Protein AF-A0A963WTT9-F1 (afdb_monomer_lite)

Sequence (167 aa):
MASMANFARRALSSAAGLALATGLVATAPATADEPARRQALFGDLHVHTQYSFDAYIFGIRRTPDDAYRYARGETIRHAAGYDIRLKGGPLDFYAVTDHGSYMGVLPAMDDAASPMSAIPYAKDMFSNDRNLIVKAFGRVFNSMNSSTPIPEMYNTDIMRSSWKEIG

Foldseek 3Di:
DDDDDDDDDDDDDDDPPPPPPPPPPPPDPDDPDDPVPDDDFFEEAEDEACQAPVCVLVQHHHDPVNVQCQLQFHWDADSVGDIDHDDPGHGPDYDHDGDLFLGQLLVLCPDPVHPNVVPPLSCLCPDPDPVSVVVSVVVSVVCVVVVNDDVSRRDVVSSVVNVVVRD

Radius of gyration: 32.66 Å; chains: 1; bounding box: 105×71×66 Å

Structure (mmCIF, N/CA/C/O backbone):
data_AF-A0A963WTT9-F1
#
_entry.id   AF-A0A963WTT9-F1
#
loop_
_atom_site.group_PDB
_atom_site.id
_atom_site.type_symbol
_atom_site.label_atom_i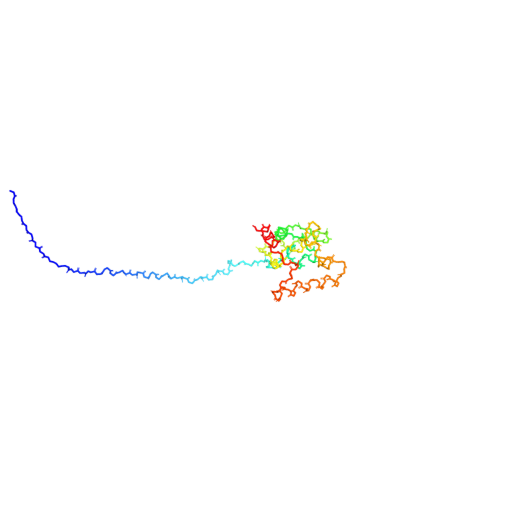d
_atom_site.label_alt_id
_atom_site.label_comp_id
_atom_site.label_asym_id
_atom_site.label_entity_id
_atom_site.label_seq_id
_atom_site.pdbx_PDB_ins_code
_atom_site.Cartn_x
_atom_site.Cartn_y
_atom_site.Cartn_z
_atom_site.occupancy
_atom_site.B_iso_or_equiv
_atom_site.auth_seq_id
_atom_site.auth_comp_id
_atom_site.auth_asym_id
_atom_site.auth_atom_id
_atom_site.pdbx_PDB_model_num
ATOM 1 N N . MET A 1 1 ? -8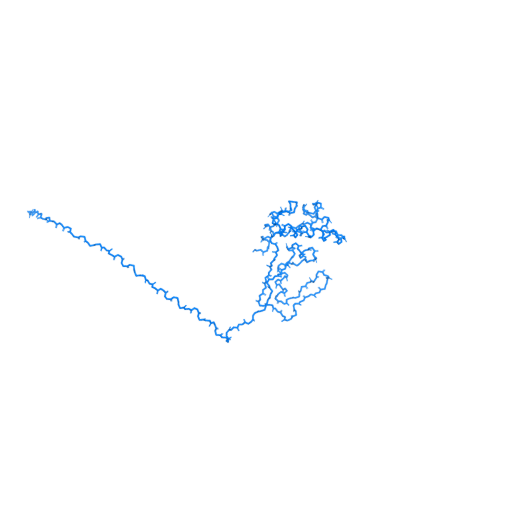5.320 43.805 -40.883 1.00 45.25 1 MET A N 1
ATOM 2 C CA . MET A 1 1 ? -84.439 43.437 -39.755 1.00 45.25 1 MET A CA 1
ATOM 3 C C . MET A 1 1 ? -83.141 44.209 -39.944 1.00 45.25 1 MET A C 1
ATOM 5 O O . MET A 1 1 ? -82.325 43.827 -40.765 1.00 45.25 1 MET A O 1
ATOM 9 N N . ALA A 1 2 ? -83.054 45.385 -39.331 1.00 33.41 2 ALA A N 1
ATOM 10 C CA . ALA A 1 2 ? -82.013 46.405 -39.511 1.00 33.41 2 ALA A CA 1
ATOM 11 C C . ALA A 1 2 ? -81.575 46.839 -38.090 1.00 33.41 2 ALA A C 1
ATOM 13 O O . ALA A 1 2 ? -82.336 46.604 -37.159 1.00 33.41 2 ALA A O 1
ATOM 14 N N . SER A 1 3 ? -80.441 47.459 -37.777 1.00 36.28 3 SER A N 1
ATOM 15 C CA . SER A 1 3 ? -79.455 48.207 -38.546 1.00 36.28 3 SER A CA 1
ATOM 16 C C . SER A 1 3 ? -78.276 48.531 -37.601 1.00 36.28 3 SER A C 1
ATOM 18 O O . SER A 1 3 ? -78.509 48.797 -36.430 1.00 36.28 3 SER A O 1
ATOM 20 N N . MET A 1 4 ? -77.056 48.542 -38.141 1.00 37.53 4 MET A N 1
ATOM 21 C CA . MET A 1 4 ? -75.992 49.558 -37.987 1.00 37.53 4 MET A CA 1
ATOM 22 C C . MET A 1 4 ? -75.464 50.083 -36.620 1.00 37.53 4 MET A C 1
ATOM 24 O O . MET A 1 4 ? -76.175 50.678 -35.823 1.00 37.53 4 MET A O 1
ATOM 28 N N . ALA A 1 5 ? -74.117 50.081 -36.576 1.00 42.50 5 ALA A N 1
ATOM 29 C CA . ALA A 1 5 ? -73.187 51.198 -36.293 1.00 42.50 5 ALA A CA 1
ATOM 30 C C . ALA A 1 5 ? -72.669 51.510 -34.865 1.00 42.50 5 ALA A C 1
ATOM 32 O O . ALA A 1 5 ? -73.380 52.010 -34.007 1.00 42.50 5 ALA A O 1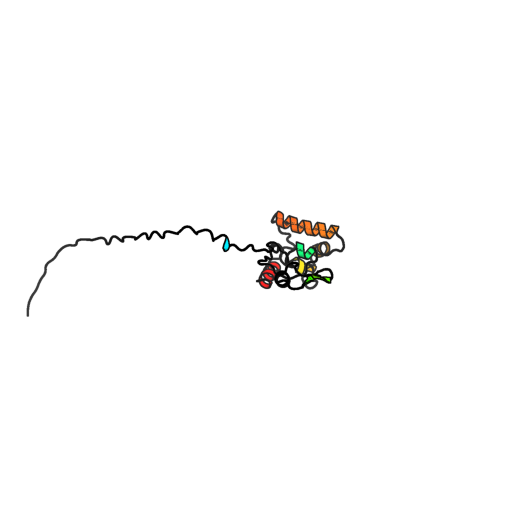
ATOM 33 N N . ASN A 1 6 ? -71.335 51.348 -34.755 1.00 40.41 6 ASN A N 1
ATOM 34 C CA . ASN A 1 6 ? -70.288 52.229 -34.195 1.00 40.41 6 ASN A CA 1
ATOM 35 C C . ASN A 1 6 ? -70.470 52.904 -32.823 1.00 40.41 6 ASN A C 1
ATOM 37 O O . ASN A 1 6 ? -71.342 53.743 -32.664 1.00 40.41 6 ASN A O 1
ATOM 41 N N . PHE A 1 7 ? -69.448 52.788 -31.959 1.00 39.56 7 PHE A N 1
ATOM 42 C CA . PHE A 1 7 ? -68.576 53.935 -31.642 1.00 39.56 7 PHE A CA 1
ATOM 43 C C . PHE A 1 7 ? -67.259 53.523 -30.963 1.00 39.56 7 PHE A C 1
ATOM 45 O O . PHE A 1 7 ? -67.139 52.485 -30.322 1.00 39.56 7 PHE A O 1
ATOM 52 N N . ALA A 1 8 ? -66.255 54.370 -31.166 1.00 40.16 8 ALA A N 1
ATOM 53 C CA . ALA A 1 8 ? -64.849 54.194 -30.843 1.00 40.16 8 ALA A CA 1
ATOM 54 C C . ALA A 1 8 ? -64.450 54.718 -29.446 1.00 40.16 8 ALA A C 1
ATOM 56 O O . ALA A 1 8 ? -65.058 55.667 -28.965 1.00 40.16 8 ALA A O 1
ATOM 57 N N . ARG A 1 9 ? -63.315 54.217 -28.922 1.00 43.38 9 ARG A N 1
ATOM 58 C CA . ARG A 1 9 ? -62.117 54.963 -28.441 1.00 43.38 9 ARG A CA 1
ATOM 59 C C . ARG A 1 9 ? -61.509 54.465 -27.116 1.00 43.38 9 ARG A C 1
ATOM 61 O O . ARG A 1 9 ? -62.135 54.495 -26.071 1.00 43.38 9 ARG A O 1
ATOM 68 N N . ARG A 1 10 ? -60.189 54.255 -27.232 1.00 45.47 10 ARG A N 1
ATOM 69 C CA . ARG A 1 10 ? -59.085 54.609 -26.315 1.00 45.47 10 ARG A CA 1
ATOM 70 C C . ARG A 1 10 ? -58.873 53.803 -25.022 1.00 45.47 10 ARG A C 1
ATOM 72 O O . ARG A 1 10 ? -59.502 54.022 -24.001 1.00 45.47 10 ARG A O 1
ATOM 79 N N . ALA A 1 11 ? -57.835 52.973 -25.135 1.00 48.22 11 ALA A N 1
ATOM 80 C CA . ALA A 1 11 ? -56.770 52.642 -24.189 1.00 48.22 11 ALA A CA 1
ATOM 81 C C . ALA A 1 11 ? -56.733 53.378 -22.840 1.00 48.22 11 ALA A C 1
ATOM 83 O O . ALA A 1 11 ? -56.690 54.606 -22.809 1.00 48.22 11 ALA A O 1
ATOM 84 N N . LEU A 1 12 ? -56.505 52.603 -21.777 1.00 48.16 12 LEU A N 1
ATOM 85 C CA . LEU A 1 12 ? -55.558 52.959 -20.725 1.00 48.16 12 LEU A CA 1
ATOM 86 C C . LEU A 1 12 ? -54.810 51.697 -20.273 1.00 48.16 12 LEU A C 1
ATOM 88 O O . LEU A 1 12 ? -55.406 50.669 -19.962 1.00 48.16 12 LEU A O 1
ATOM 92 N N . SER A 1 13 ? -53.490 51.797 -20.297 1.00 48.72 13 SER A N 1
ATOM 93 C CA . SER A 1 13 ? -52.527 50.796 -19.864 1.00 48.72 13 SER A CA 1
ATOM 94 C C . SER A 1 13 ? -52.489 50.739 -18.336 1.00 48.72 13 SER A C 1
ATOM 96 O O . SER A 1 13 ? -52.287 51.770 -17.699 1.00 48.72 13 SER A O 1
ATOM 98 N N . SER A 1 14 ? -52.567 49.548 -17.747 1.00 47.34 14 SER A N 1
ATOM 99 C CA . SER A 1 14 ? -52.049 49.311 -16.397 1.00 47.34 14 SER A CA 1
ATOM 100 C C . SER A 1 14 ? -51.040 48.179 -16.473 1.00 47.34 14 SER A C 1
ATOM 102 O O . SER A 1 14 ? -51.382 47.031 -16.748 1.00 47.34 14 SER A O 1
ATOM 104 N N . ALA A 1 15 ? -49.773 48.544 -16.292 1.00 45.72 15 ALA A N 1
ATOM 105 C CA . ALA A 1 15 ? -48.676 47.613 -16.129 1.00 45.72 15 ALA A CA 1
ATOM 106 C C . ALA A 1 15 ? -48.970 46.710 -14.925 1.00 45.72 15 ALA A C 1
ATOM 108 O O . ALA A 1 15 ? -49.153 47.197 -13.809 1.00 45.72 15 ALA A O 1
ATOM 109 N N . ALA A 1 16 ? -49.016 45.400 -15.153 1.00 50.53 16 ALA A N 1
ATOM 110 C CA . ALA A 1 16 ? -48.960 44.423 -14.081 1.00 50.53 16 ALA A CA 1
ATOM 111 C C . ALA A 1 16 ? -47.563 44.509 -13.451 1.00 50.53 16 ALA A C 1
ATOM 113 O O . ALA A 1 16 ? -46.597 43.945 -13.963 1.00 50.53 16 ALA A O 1
ATOM 114 N N . GLY A 1 17 ? -47.440 45.284 -12.374 1.00 42.28 17 GLY A N 1
ATOM 115 C CA . GLY A 1 17 ? -46.264 45.256 -11.518 1.00 42.28 17 GLY A CA 1
ATOM 116 C C . GLY A 1 17 ? -46.185 43.885 -10.859 1.00 42.28 17 GLY A C 1
ATOM 117 O O . GLY A 1 17 ? -46.967 43.581 -9.962 1.00 42.28 17 GLY A O 1
ATOM 118 N N . LEU A 1 18 ? -45.268 43.045 -11.333 1.00 49.28 18 LEU A N 1
ATOM 119 C CA . LEU A 1 18 ? -44.918 41.790 -10.687 1.00 49.28 18 LEU A CA 1
ATOM 120 C C . LEU A 1 18 ? -44.254 42.132 -9.347 1.00 49.28 18 LEU A C 1
ATOM 122 O O . LEU A 1 18 ? -43.077 42.480 -9.297 1.00 49.28 18 LEU A O 1
ATOM 126 N N . ALA A 1 19 ? -45.019 42.083 -8.258 1.00 54.38 19 ALA A N 1
ATOM 127 C CA . ALA A 1 19 ? -44.452 42.138 -6.921 1.00 54.38 19 ALA A CA 1
ATOM 128 C C . ALA A 1 19 ? -43.670 40.836 -6.693 1.00 54.38 19 ALA A C 1
ATOM 130 O O . ALA A 1 19 ? -44.258 39.790 -6.415 1.00 54.38 19 ALA A O 1
ATOM 131 N N . LEU A 1 20 ? -42.343 40.881 -6.846 1.00 52.75 20 LEU A N 1
ATOM 132 C CA . LEU A 1 20 ? -41.477 39.832 -6.316 1.00 52.75 20 LEU A CA 1
ATOM 133 C C . LEU A 1 20 ? -41.620 39.859 -4.792 1.00 52.75 20 LEU A C 1
ATOM 135 O O . LEU A 1 20 ? -41.046 40.712 -4.117 1.00 52.75 20 LEU A O 1
ATOM 139 N N . ALA A 1 21 ? -42.388 38.921 -4.244 1.00 59.38 21 ALA A N 1
ATOM 140 C CA . ALA A 1 21 ? -42.280 38.574 -2.841 1.00 59.38 21 ALA A CA 1
ATOM 141 C C . ALA A 1 21 ? -40.899 37.938 -2.636 1.00 59.38 21 ALA A C 1
ATOM 143 O O . ALA A 1 21 ? -40.706 36.744 -2.859 1.00 59.38 21 ALA A O 1
ATOM 144 N N . THR A 1 22 ? -39.910 38.742 -2.247 1.00 59.06 22 THR A N 1
ATOM 145 C CA . THR A 1 22 ? -38.664 38.236 -1.672 1.00 59.06 22 THR A CA 1
ATOM 146 C C . THR A 1 22 ? -39.010 37.584 -0.341 1.00 59.06 22 THR A C 1
ATOM 148 O O . THR A 1 22 ? -39.036 38.239 0.700 1.00 59.06 22 THR A O 1
ATOM 151 N N . GLY A 1 23 ? -39.344 36.295 -0.385 1.00 58.38 23 GLY A N 1
ATOM 152 C CA . GLY A 1 23 ? -39.438 35.460 0.801 1.00 58.38 23 GLY A CA 1
ATOM 153 C C . GLY A 1 23 ? -38.064 35.401 1.450 1.00 58.38 23 GLY A C 1
ATOM 154 O O . GLY A 1 23 ? -37.172 34.709 0.964 1.00 58.38 23 GLY A O 1
ATOM 155 N N . LEU A 1 24 ? -37.880 36.163 2.525 1.00 59.53 24 LEU A N 1
ATOM 156 C CA . LEU A 1 24 ? -36.713 36.042 3.380 1.00 59.53 24 LEU A CA 1
ATOM 157 C C . LEU A 1 24 ? -36.836 34.691 4.098 1.00 59.53 24 LEU A C 1
ATOM 159 O O . LEU A 1 24 ? -37.551 34.568 5.091 1.00 59.53 24 LEU A O 1
ATOM 163 N N . VAL A 1 25 ? -36.191 33.651 3.569 1.00 65.62 25 VAL A N 1
ATOM 164 C CA . VAL A 1 25 ? -35.984 32.416 4.327 1.00 65.62 25 VAL A CA 1
ATOM 165 C C . VAL A 1 25 ? -34.993 32.772 5.425 1.00 65.62 25 VAL A C 1
ATOM 167 O O . VAL A 1 25 ? -33.792 32.870 5.187 1.00 65.62 25 VAL A O 1
ATOM 170 N N . ALA A 1 26 ? -35.505 33.031 6.626 1.00 64.12 26 ALA A N 1
ATOM 171 C CA . ALA A 1 26 ? -34.671 33.122 7.808 1.00 64.12 26 ALA A CA 1
ATOM 172 C C . ALA A 1 26 ? -34.055 31.737 8.039 1.00 64.12 26 ALA A C 1
ATOM 174 O O . ALA A 1 26 ? -34.709 30.826 8.545 1.00 64.12 26 ALA A O 1
ATOM 175 N N . THR A 1 27 ? -32.800 31.558 7.633 1.00 64.75 27 THR A N 1
ATOM 176 C CA . THR A 1 27 ? -32.000 30.420 8.074 1.00 64.75 27 THR A CA 1
ATOM 177 C C . THR A 1 27 ? -31.764 30.610 9.565 1.00 64.75 27 THR A C 1
ATOM 179 O O . THR A 1 27 ? -30.933 31.430 9.963 1.00 64.75 27 THR A O 1
ATOM 182 N N . ALA A 1 28 ? -32.536 29.910 10.397 1.00 65.94 28 ALA A N 1
ATOM 183 C CA . ALA A 1 28 ? -32.227 29.820 11.815 1.00 65.94 28 ALA A CA 1
ATOM 184 C C . ALA A 1 28 ? -30.770 29.342 11.952 1.00 65.94 28 ALA A C 1
ATOM 186 O O . ALA A 1 28 ? -30.368 28.429 11.220 1.00 65.94 28 ALA A O 1
ATOM 187 N N . PRO A 1 29 ? -29.957 29.960 12.826 1.00 65.12 29 PRO A N 1
ATOM 188 C CA . PRO A 1 29 ? -28.603 29.483 13.051 1.00 65.12 29 PRO A CA 1
ATOM 189 C C . PRO A 1 29 ? -28.687 28.026 13.503 1.00 65.12 29 PRO A C 1
ATOM 191 O O . PRO A 1 29 ? -29.521 27.688 14.344 1.00 65.12 29 PRO A O 1
ATOM 194 N N . ALA A 1 30 ? -27.849 27.163 12.927 1.00 69.38 30 ALA A N 1
ATOM 195 C CA . ALA A 1 30 ? -27.728 25.791 13.391 1.00 69.38 30 ALA A CA 1
ATOM 196 C C . ALA A 1 30 ? -27.357 25.837 14.879 1.00 69.38 30 ALA A C 1
ATOM 198 O O . ALA A 1 30 ? -26.259 26.261 15.244 1.00 69.38 30 ALA A O 1
ATOM 199 N N . THR A 1 31 ? -28.300 25.479 15.748 1.00 68.31 31 THR A N 1
ATOM 200 C CA . THR A 1 31 ? -28.035 25.360 17.178 1.00 68.31 31 THR A CA 1
ATOM 201 C C . THR A 1 31 ? -27.028 24.235 17.352 1.00 68.31 31 THR A C 1
ATOM 203 O O . THR A 1 31 ? -27.267 23.126 16.871 1.00 68.31 31 THR A O 1
ATOM 206 N N . ALA A 1 32 ? -25.893 24.525 17.991 1.00 71.62 32 ALA A N 1
ATOM 207 C CA . ALA A 1 32 ? -24.900 23.506 18.300 1.00 71.62 32 ALA A CA 1
ATOM 208 C C . ALA A 1 32 ? -25.564 22.357 19.069 1.00 71.62 32 ALA A C 1
ATOM 210 O O . ALA A 1 32 ? -26.388 22.599 19.949 1.00 71.62 32 ALA A O 1
ATOM 211 N N . ASP A 1 33 ? -25.212 21.121 18.720 1.00 74.94 33 ASP A N 1
ATOM 212 C CA . ASP A 1 33 ? -25.846 19.946 19.308 1.00 74.94 33 ASP A CA 1
ATOM 213 C C . ASP A 1 33 ? -25.571 19.879 20.819 1.00 74.94 33 ASP A C 1
ATOM 215 O O . ASP A 1 33 ? -24.467 20.219 21.288 1.00 74.94 33 ASP A O 1
ATOM 219 N N . GLU A 1 34 ? -26.588 19.449 21.569 1.00 82.62 34 GLU A N 1
ATOM 220 C CA . GLU A 1 34 ? -26.547 19.348 23.029 1.00 82.62 34 GLU A CA 1
ATOM 221 C C . GLU A 1 34 ? -25.329 18.514 23.460 1.00 82.62 34 GLU A C 1
ATOM 223 O O . GLU A 1 34 ? -25.103 17.443 22.889 1.00 82.62 34 GLU A O 1
ATOM 228 N N . PRO A 1 35 ? -24.538 18.930 24.472 1.00 83.88 35 PRO A N 1
ATOM 229 C CA . PRO A 1 35 ? -23.343 18.192 24.888 1.00 83.88 35 PRO A CA 1
ATOM 230 C C . PRO A 1 35 ? -23.602 16.706 25.170 1.00 83.88 35 PRO A C 1
ATOM 232 O O . PRO A 1 35 ? -22.756 15.871 24.867 1.00 83.88 35 PRO A O 1
ATOM 235 N N . ALA A 1 36 ? -24.795 16.374 25.676 1.00 86.06 36 ALA A N 1
ATOM 236 C CA . ALA A 1 36 ? -25.230 15.006 25.956 1.00 86.06 36 ALA A CA 1
ATOM 237 C C . ALA A 1 36 ? -25.461 14.134 24.703 1.00 86.06 36 ALA A C 1
ATOM 239 O O . ALA A 1 36 ? -25.544 12.915 24.826 1.00 86.06 36 ALA A O 1
ATOM 240 N N . ARG A 1 37 ? -25.582 14.729 23.509 1.00 86.44 37 ARG A N 1
ATOM 241 C CA . ARG A 1 37 ? -25.754 14.017 22.229 1.00 86.44 37 ARG A CA 1
ATOM 242 C C . ARG A 1 37 ? -24.443 13.781 21.485 1.00 86.44 37 ARG A C 1
ATOM 244 O O . ARG A 1 37 ? -24.427 13.056 20.495 1.00 86.44 37 ARG A O 1
ATOM 251 N N . ARG A 1 38 ? -23.338 14.368 21.949 1.00 88.88 38 ARG A N 1
ATOM 252 C CA . ARG A 1 38 ? -22.030 14.210 21.308 1.00 88.88 38 ARG A CA 1
ATOM 253 C C . ARG A 1 38 ? -21.495 12.808 21.562 1.00 88.88 38 ARG A C 1
ATOM 255 O O . ARG A 1 38 ? -21.440 12.352 22.700 1.00 88.88 38 ARG A O 1
ATOM 262 N N . GLN A 1 39 ? -21.057 12.156 20.495 1.00 91.25 39 GLN A N 1
ATOM 263 C CA . GLN A 1 39 ? -20.400 10.858 20.548 1.00 91.25 39 GLN A CA 1
ATOM 264 C C . GLN A 1 39 ? -18.932 11.040 20.165 1.00 91.25 39 GLN A C 1
ATOM 266 O O . GLN A 1 39 ? -18.627 11.674 19.155 1.00 91.25 39 GLN A O 1
ATOM 271 N N . ALA A 1 40 ? 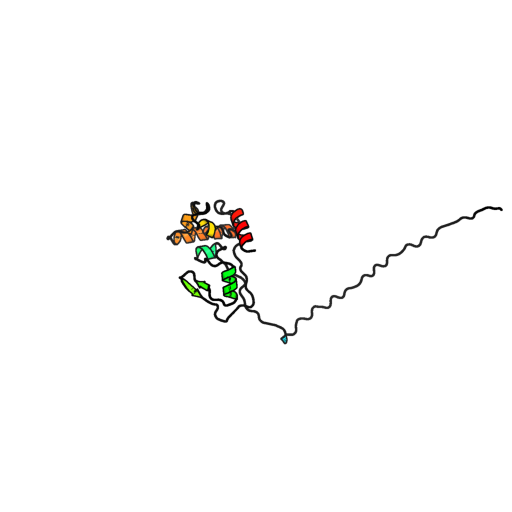-18.022 10.515 20.985 1.00 93.19 40 ALA A N 1
ATOM 272 C CA . ALA A 1 40 ? -16.627 10.382 20.589 1.00 93.19 40 ALA A CA 1
ATOM 273 C C . ALA A 1 40 ? -16.515 9.156 19.679 1.00 93.19 40 ALA A C 1
ATOM 275 O O . ALA A 1 40 ? -16.856 8.057 20.109 1.00 93.19 40 ALA A O 1
ATOM 276 N N . LEU A 1 41 ? -16.069 9.369 18.442 1.00 95.62 41 LEU A N 1
ATOM 277 C CA . LEU A 1 41 ? -15.823 8.310 17.469 1.00 95.62 41 LEU A CA 1
ATOM 278 C C . LEU A 1 41 ? -14.316 8.102 17.323 1.00 95.62 41 LEU A C 1
ATOM 280 O O . LEU A 1 41 ? -13.556 9.074 17.286 1.00 95.62 41 LEU A O 1
ATOM 284 N N . PHE A 1 42 ? -13.893 6.850 17.204 1.00 95.88 42 PHE A N 1
ATOM 285 C CA . PHE A 1 42 ? -12.499 6.452 17.069 1.00 95.88 42 PHE A CA 1
ATOM 286 C C . PHE A 1 42 ? -12.301 5.629 15.801 1.00 95.88 42 PHE A C 1
ATOM 288 O O . PHE A 1 42 ? -13.026 4.673 15.524 1.00 95.88 42 PHE A O 1
ATOM 295 N N . GLY A 1 43 ? -11.280 5.988 15.036 1.00 96.75 43 GLY A N 1
ATOM 296 C CA . GLY A 1 43 ? -11.015 5.367 13.753 1.00 96.75 43 GLY A CA 1
ATOM 297 C C . GLY A 1 43 ? -9.676 5.780 13.173 1.00 96.75 43 GLY A C 1
ATOM 298 O O . GLY A 1 43 ? -8.938 6.563 13.776 1.00 96.75 43 GLY A O 1
ATOM 299 N N . ASP A 1 44 ? -9.383 5.240 11.996 1.00 97.12 44 ASP A N 1
ATOM 300 C CA . ASP A 1 44 ? -8.171 5.532 11.234 1.00 97.12 44 ASP A CA 1
ATOM 301 C C . ASP A 1 44 ? -8.545 6.216 9.915 1.00 97.12 44 ASP A C 1
ATOM 303 O O . ASP A 1 44 ? -9.520 5.837 9.263 1.00 97.12 44 ASP A O 1
ATOM 307 N N . LEU A 1 45 ? -7.790 7.245 9.540 1.00 97.69 45 LEU A N 1
ATOM 308 C CA . LEU A 1 45 ? -8.009 8.023 8.321 1.00 97.69 45 LEU A CA 1
ATOM 309 C C . LEU A 1 45 ? -6.925 7.794 7.266 1.00 97.69 45 LEU A C 1
ATOM 311 O O . LEU A 1 45 ? -7.008 8.405 6.203 1.00 97.69 45 LEU A O 1
ATOM 315 N N . HIS A 1 46 ? -5.899 6.991 7.560 1.00 97.88 46 HIS A N 1
ATOM 316 C CA . HIS A 1 46 ? -4.744 6.858 6.685 1.00 97.88 46 HIS A CA 1
ATOM 317 C C . HIS A 1 46 ? -4.199 5.430 6.680 1.00 97.88 46 HIS A C 1
ATOM 319 O O . HIS A 1 46 ? -3.230 5.101 7.366 1.00 97.88 46 HIS A O 1
ATOM 325 N N . VAL A 1 47 ? -4.820 4.573 5.875 1.00 97.31 47 VAL A N 1
ATOM 326 C CA . VAL A 1 47 ? -4.435 3.165 5.751 1.00 97.31 47 VAL A CA 1
ATOM 327 C C . VAL A 1 47 ? -4.121 2.824 4.310 1.00 97.31 47 VAL A C 1
ATOM 329 O O . VAL A 1 47 ? -4.884 3.139 3.405 1.00 97.31 47 VAL A O 1
ATOM 332 N N . HIS A 1 48 ? -3.026 2.097 4.118 1.00 97.75 48 HIS A N 1
ATOM 333 C CA . HIS A 1 48 ? -2.607 1.594 2.820 1.00 97.75 48 HIS A CA 1
ATOM 334 C C . HIS A 1 48 ? -2.826 0.082 2.704 1.00 97.75 48 HIS A C 1
ATOM 336 O O . HIS A 1 48 ? -2.682 -0.673 3.669 1.00 97.75 48 HIS A O 1
ATOM 342 N N . THR A 1 49 ? -3.134 -0.360 1.494 1.00 97.12 49 THR A N 1
ATOM 343 C CA . THR A 1 49 ? -3.341 -1.745 1.081 1.00 97.12 49 THR A CA 1
ATOM 344 C C . THR A 1 49 ? -2.289 -2.143 0.049 1.00 97.12 49 THR A C 1
ATOM 346 O O . THR A 1 49 ? -1.385 -1.380 -0.289 1.00 97.12 49 THR A O 1
ATOM 349 N N . GLN A 1 50 ? -2.402 -3.354 -0.494 1.00 96.12 50 GLN A N 1
ATOM 350 C CA . GLN A 1 50 ? -1.523 -3.827 -1.560 1.00 96.12 50 GLN A CA 1
ATOM 351 C C . GLN A 1 50 ? -1.526 -2.943 -2.823 1.00 96.12 50 GLN A C 1
ATOM 353 O O . GLN A 1 50 ? -0.614 -3.052 -3.636 1.00 96.12 50 GLN A O 1
ATOM 358 N N . TYR A 1 51 ? -2.531 -2.085 -3.021 1.00 96.88 51 TYR A N 1
ATOM 359 C CA . TYR A 1 51 ? -2.579 -1.204 -4.190 1.00 96.88 51 TYR A CA 1
ATOM 360 C C . TYR A 1 51 ? -1.643 -0.001 -4.076 1.00 96.88 51 TYR A C 1
ATOM 362 O O . TYR A 1 51 ? -1.296 0.591 -5.101 1.00 96.88 51 TYR A O 1
ATOM 370 N N . SER A 1 52 ? -1.197 0.335 -2.864 1.00 96.25 52 SER A N 1
ATOM 371 C CA . SER A 1 52 ? -0.244 1.410 -2.635 1.00 96.25 52 SER A CA 1
ATOM 372 C C . SER A 1 52 ? 1.199 0.941 -2.754 1.00 96.25 52 SER A C 1
ATOM 374 O O . SER A 1 52 ? 1.582 -0.126 -2.266 1.00 96.25 52 SER A O 1
ATOM 376 N N . PHE A 1 53 ? 2.027 1.775 -3.381 1.00 93.25 53 PHE A N 1
ATOM 377 C CA . PHE A 1 53 ? 3.400 1.408 -3.702 1.00 93.25 53 PHE A CA 1
ATOM 378 C C . PHE A 1 53 ? 4.251 1.142 -2.443 1.00 93.25 53 PHE A C 1
ATOM 380 O O . PHE A 1 53 ? 5.018 0.183 -2.385 1.00 93.25 53 PHE A O 1
ATOM 387 N N . ASP A 1 54 ? 4.090 1.969 -1.413 1.00 93.56 54 ASP A N 1
ATOM 388 C CA . ASP A 1 54 ? 4.831 1.892 -0.157 1.00 93.56 54 ASP A CA 1
ATOM 389 C C . ASP A 1 54 ? 4.473 0.641 0.647 1.00 93.56 54 ASP A C 1
ATOM 391 O O . ASP A 1 54 ? 5.358 -0.121 1.037 1.00 93.56 54 ASP A O 1
ATOM 395 N N . ALA A 1 55 ? 3.183 0.379 0.830 1.00 95.31 55 ALA A N 1
ATOM 396 C CA . ALA A 1 55 ? 2.695 -0.804 1.516 1.00 95.31 55 ALA A CA 1
ATOM 397 C C . ALA A 1 55 ? 3.140 -2.089 0.804 1.00 95.31 55 ALA A C 1
ATOM 399 O O . ALA A 1 55 ? 3.623 -3.020 1.458 1.00 95.31 55 ALA A O 1
ATOM 400 N N . TYR A 1 56 ? 3.046 -2.136 -0.528 1.00 94.56 56 TYR A N 1
ATOM 401 C CA . TYR A 1 56 ? 3.423 -3.327 -1.285 1.00 94.56 56 TYR A CA 1
ATOM 402 C C . TYR A 1 56 ? 4.918 -3.648 -1.172 1.00 94.56 56 TYR A C 1
ATOM 404 O O . TYR A 1 56 ? 5.283 -4.805 -0.938 1.00 94.56 56 TYR A O 1
ATOM 412 N N . ILE A 1 57 ? 5.787 -2.637 -1.276 1.00 90.44 57 ILE A N 1
ATOM 413 C CA . ILE A 1 57 ? 7.244 -2.809 -1.134 1.00 90.44 57 ILE A CA 1
ATOM 414 C C . ILE A 1 57 ? 7.602 -3.353 0.254 1.00 90.44 57 ILE A C 1
ATOM 416 O O . ILE A 1 57 ? 8.500 -4.183 0.379 1.00 90.44 57 ILE A O 1
ATOM 420 N N . PHE A 1 58 ? 6.870 -2.955 1.298 1.00 87.44 58 PHE A N 1
ATOM 421 C CA . PHE A 1 58 ? 7.072 -3.466 2.657 1.00 87.44 58 PHE A CA 1
ATOM 422 C C . PHE A 1 58 ? 6.325 -4.775 2.960 1.00 87.44 58 PHE A C 1
ATOM 424 O O . PHE A 1 58 ? 6.213 -5.176 4.118 1.00 87.44 58 PHE A O 1
ATOM 431 N N . GLY A 1 59 ? 5.860 -5.482 1.928 1.00 89.56 59 GLY A N 1
ATOM 432 C CA . GLY A 1 59 ? 5.324 -6.836 2.060 1.00 89.56 59 GLY A CA 1
ATOM 433 C C . GLY A 1 59 ? 3.835 -6.904 2.397 1.00 89.56 59 GLY A C 1
ATOM 434 O O . GLY A 1 59 ? 3.320 -7.995 2.646 1.00 89.56 59 GLY A O 1
ATOM 435 N N . ILE A 1 60 ? 3.109 -5.782 2.389 1.00 93.00 60 ILE A N 1
ATOM 436 C CA . ILE A 1 60 ? 1.654 -5.813 2.547 1.00 93.00 60 ILE A CA 1
ATOM 437 C C . ILE A 1 60 ? 1.033 -6.399 1.276 1.00 93.00 60 ILE A C 1
ATOM 439 O O . ILE A 1 60 ? 1.299 -5.962 0.158 1.00 93.00 60 ILE A O 1
ATOM 443 N N . ARG A 1 61 ? 0.216 -7.436 1.466 1.00 93.19 61 ARG A N 1
ATOM 444 C CA . ARG A 1 61 ? -0.555 -8.145 0.427 1.00 93.19 61 ARG A CA 1
ATOM 445 C C . ARG A 1 61 ? -2.042 -8.223 0.798 1.00 93.19 61 ARG A C 1
ATOM 447 O O . ARG A 1 61 ? -2.725 -9.186 0.474 1.00 93.19 61 ARG A O 1
ATOM 454 N N . ARG A 1 62 ? -2.503 -7.271 1.615 1.00 95.56 62 ARG A N 1
ATOM 455 C CA . ARG A 1 62 ? -3.890 -7.182 2.088 1.00 95.56 62 ARG A CA 1
ATOM 456 C C . ARG A 1 62 ? -4.678 -6.289 1.145 1.00 95.56 62 ARG A C 1
ATOM 458 O O . ARG A 1 62 ? -4.165 -5.252 0.729 1.00 95.56 62 ARG A O 1
ATOM 465 N N . THR A 1 63 ? -5.894 -6.700 0.817 1.00 95.88 63 THR A N 1
ATOM 466 C CA . THR A 1 63 ? -6.820 -5.946 -0.035 1.00 95.88 63 THR A CA 1
ATOM 467 C C . THR A 1 63 ? -7.597 -4.900 0.781 1.00 95.88 63 THR A C 1
ATOM 469 O O . THR A 1 63 ? -7.585 -4.954 2.016 1.00 95.88 63 THR A O 1
ATOM 472 N N . PRO A 1 64 ? -8.310 -3.965 0.128 1.00 96.56 64 PRO A N 1
ATOM 473 C CA . PRO A 1 64 ? -9.280 -3.099 0.799 1.00 96.56 64 PRO A CA 1
ATOM 474 C C . PRO A 1 64 ? -10.332 -3.878 1.599 1.00 96.56 64 PRO A C 1
ATOM 476 O O . PRO A 1 64 ? -10.651 -3.483 2.719 1.00 96.56 64 PRO A O 1
ATOM 479 N N . ASP A 1 65 ? -10.788 -5.030 1.097 1.00 96.38 65 ASP A N 1
ATOM 480 C CA . ASP A 1 65 ? -11.709 -5.915 1.821 1.00 96.38 65 ASP A CA 1
ATOM 481 C C . ASP A 1 65 ? -11.085 -6.485 3.100 1.00 96.38 65 ASP A C 1
ATOM 483 O O . ASP A 1 65 ? -11.720 -6.491 4.154 1.00 96.38 65 ASP A O 1
ATOM 487 N N . ASP A 1 66 ? -9.826 -6.936 3.046 1.00 96.94 66 ASP A N 1
ATOM 488 C CA . ASP A 1 66 ? -9.105 -7.385 4.241 1.00 96.94 66 ASP A CA 1
ATOM 489 C C . ASP A 1 66 ? -8.956 -6.244 5.261 1.00 96.94 66 ASP A C 1
ATOM 491 O O . ASP A 1 66 ? -9.113 -6.466 6.464 1.00 96.94 66 ASP A O 1
ATOM 495 N N . ALA A 1 67 ? -8.682 -5.022 4.794 1.00 96.81 67 ALA A N 1
ATOM 496 C CA . ALA A 1 67 ? -8.568 -3.841 5.646 1.00 96.81 67 ALA A CA 1
ATOM 497 C C . ALA A 1 67 ? -9.917 -3.489 6.305 1.00 96.81 67 ALA A C 1
ATOM 499 O O . ALA A 1 67 ? -9.974 -3.256 7.514 1.00 96.81 67 ALA A O 1
ATOM 500 N N . TYR A 1 68 ? -11.018 -3.555 5.548 1.00 96.69 68 TYR A N 1
ATOM 501 C CA . TYR A 1 68 ? -12.376 -3.387 6.067 1.00 96.69 68 TYR A CA 1
ATOM 502 C C . TYR A 1 68 ? -12.720 -4.449 7.119 1.00 96.69 68 TYR A C 1
ATOM 504 O O . TYR A 1 68 ? -13.168 -4.115 8.217 1.00 96.69 68 TYR A O 1
ATOM 512 N N . ARG A 1 69 ? -12.457 -5.728 6.833 1.00 97.81 69 ARG A N 1
ATOM 513 C CA . ARG A 1 69 ? -12.679 -6.838 7.775 1.00 97.81 69 ARG A CA 1
ATOM 514 C C . ARG A 1 69 ? -11.882 -6.652 9.063 1.00 97.81 69 ARG A C 1
ATOM 516 O O . ARG A 1 69 ? -12.428 -6.807 10.157 1.00 97.81 69 ARG A O 1
ATOM 523 N N . TYR A 1 70 ? -10.616 -6.252 8.954 1.00 97.81 70 TYR A N 1
ATOM 524 C CA . TYR A 1 70 ? -9.788 -5.933 10.114 1.00 97.81 70 TYR A CA 1
ATOM 525 C C . TYR A 1 70 ? -10.377 -4.785 10.942 1.00 97.81 70 TYR A C 1
ATOM 527 O O . TYR A 1 70 ? -10.502 -4.923 12.159 1.00 97.81 70 TYR A O 1
ATOM 535 N N . ALA A 1 71 ? -10.825 -3.702 10.295 1.00 97.94 71 ALA A N 1
ATOM 536 C CA . ALA A 1 71 ? -11.495 -2.574 10.948 1.00 97.94 71 ALA A CA 1
ATOM 537 C C . ALA A 1 71 ? -12.824 -2.966 11.621 1.00 97.94 71 ALA A C 1
ATOM 539 O O . ALA A 1 71 ? -13.191 -2.404 12.652 1.00 97.94 71 ALA A O 1
ATOM 540 N N . ARG A 1 72 ? -13.516 -3.985 11.095 1.00 98.06 72 ARG A N 1
ATOM 541 C CA . ARG A 1 72 ? -14.706 -4.612 11.702 1.00 98.06 72 ARG A CA 1
ATOM 542 C C . ARG A 1 72 ? -14.378 -5.556 12.865 1.00 98.06 72 ARG A C 1
ATOM 544 O O . ARG A 1 72 ? -15.291 -6.141 13.444 1.00 98.06 72 ARG A O 1
ATOM 551 N N . GLY A 1 73 ? -13.105 -5.685 13.240 1.00 97.56 73 GLY A N 1
ATOM 552 C CA . GLY A 1 73 ? -12.643 -6.517 14.349 1.00 97.56 73 GLY A CA 1
ATOM 553 C C . GLY A 1 73 ? -12.438 -7.989 13.987 1.00 97.56 73 GLY A C 1
ATOM 554 O O . GLY A 1 73 ? -12.266 -8.811 14.891 1.00 97.56 73 GLY A O 1
ATOM 555 N N . GLU A 1 74 ? -12.451 -8.345 12.701 1.00 98.38 74 GLU A N 1
ATOM 556 C CA . GLU A 1 74 ? -12.129 -9.701 12.262 1.00 98.38 74 GLU A CA 1
ATOM 557 C C . GLU A 1 74 ? -10.627 -9.990 12.366 1.00 98.38 74 GLU A C 1
ATOM 559 O O . GLU A 1 74 ? -9.774 -9.098 12.383 1.00 98.38 74 GLU A O 1
ATOM 564 N N . THR A 1 75 ? -10.299 -11.279 12.428 1.00 97.94 75 THR A N 1
ATOM 565 C CA . THR A 1 75 ? -8.918 -11.750 12.329 1.00 97.94 75 THR A CA 1
ATOM 566 C C . THR A 1 75 ? -8.493 -11.809 10.862 1.00 97.94 75 THR A C 1
ATOM 568 O O . THR A 1 75 ? -9.181 -12.423 10.045 1.00 97.94 75 THR A O 1
ATOM 571 N N . ILE A 1 76 ? -7.329 -11.241 10.541 1.00 96.69 76 ILE A N 1
ATOM 572 C CA . ILE A 1 76 ? -6.682 -11.362 9.224 1.00 96.69 76 ILE A CA 1
ATOM 573 C C . ILE A 1 76 ? -5.264 -11.929 9.362 1.00 96.69 76 ILE A C 1
ATOM 575 O O . ILE A 1 76 ? -4.663 -11.900 10.438 1.00 96.69 76 ILE A O 1
ATOM 579 N N . ARG A 1 77 ? -4.702 -12.431 8.259 1.00 94.62 77 ARG A N 1
ATOM 580 C CA . ARG A 1 77 ? -3.343 -12.989 8.219 1.00 94.62 77 ARG A CA 1
ATOM 581 C C . ARG A 1 77 ? -2.300 -11.888 8.009 1.00 94.62 77 ARG A C 1
ATOM 583 O O . ARG A 1 77 ? -2.286 -11.224 6.972 1.00 94.62 77 ARG A O 1
ATOM 590 N N . HIS A 1 78 ? -1.379 -11.731 8.953 1.00 91.81 78 HIS A N 1
ATOM 591 C CA . HIS A 1 78 ? -0.209 -10.869 8.799 1.00 91.81 78 HIS A CA 1
ATOM 592 C C . HIS A 1 78 ? 0.731 -11.403 7.709 1.00 91.81 78 HIS A C 1
ATOM 594 O O . HIS A 1 78 ? 0.833 -12.614 7.503 1.00 91.81 78 HIS A O 1
ATOM 600 N N . ALA A 1 79 ? 1.464 -10.508 7.042 1.00 87.19 79 ALA A N 1
ATOM 601 C CA . ALA A 1 79 ? 2.416 -10.871 5.987 1.00 87.19 79 ALA A CA 1
ATOM 602 C C . ALA A 1 79 ? 3.504 -11.853 6.469 1.00 87.19 79 ALA A C 1
ATOM 604 O O . ALA A 1 79 ? 3.924 -12.730 5.725 1.00 87.19 79 ALA A O 1
ATOM 605 N N . ALA A 1 80 ? 3.893 -11.770 7.744 1.00 89.81 80 ALA A N 1
ATOM 606 C CA . ALA A 1 80 ? 4.852 -12.685 8.374 1.00 89.81 80 ALA A CA 1
ATOM 607 C C . ALA A 1 80 ? 4.251 -14.039 8.825 1.00 89.81 80 ALA A C 1
ATOM 609 O O . ALA A 1 80 ? 4.903 -14.791 9.543 1.00 89.81 80 ALA A O 1
ATOM 610 N N . GLY A 1 81 ? 3.009 -14.357 8.445 1.00 91.44 81 GLY A N 1
ATOM 611 C CA . GLY A 1 81 ? 2.434 -15.698 8.597 1.00 91.44 81 GLY A CA 1
ATOM 612 C C . GLY A 1 81 ? 1.616 -15.955 9.868 1.00 91.44 81 GLY A C 1
ATOM 613 O O . GLY A 1 81 ? 0.997 -17.013 9.966 1.00 91.44 81 GLY A O 1
ATOM 614 N N . TYR A 1 82 ? 1.542 -15.006 10.803 1.00 95.00 82 TYR A N 1
ATOM 615 C CA . TYR A 1 82 ? 0.707 -15.105 12.008 1.00 95.00 82 TYR A CA 1
ATOM 616 C C . TYR A 1 82 ? -0.603 -14.316 11.881 1.00 95.00 82 TYR A C 1
ATOM 618 O O . TYR A 1 82 ? -0.732 -13.433 11.038 1.00 95.00 82 TYR A O 1
ATOM 626 N N . ASP A 1 83 ? -1.588 -14.620 12.719 1.00 97.00 83 ASP A N 1
ATOM 627 C CA . ASP A 1 83 ? -2.882 -13.931 12.724 1.00 97.00 83 ASP A CA 1
ATOM 628 C C . ASP A 1 83 ? -2.838 -12.622 13.528 1.00 97.00 83 ASP A C 1
ATOM 630 O O . ASP A 1 83 ? -2.199 -12.543 14.579 1.00 97.00 83 ASP A O 1
ATOM 634 N N . ILE A 1 84 ? -3.547 -11.595 13.051 1.00 96.25 84 ILE A N 1
ATOM 635 C CA . ILE A 1 84 ? -3.716 -10.303 13.730 1.00 96.25 84 ILE A CA 1
ATOM 636 C C . ILE A 1 84 ? -5.191 -9.922 13.830 1.00 96.25 84 ILE A C 1
ATOM 638 O O . ILE A 1 84 ? -5.999 -10.258 12.968 1.00 96.25 84 ILE A O 1
ATOM 642 N N . ARG A 1 85 ? -5.531 -9.174 14.883 1.00 97.19 85 ARG A N 1
ATOM 643 C CA . ARG A 1 85 ? -6.860 -8.595 15.118 1.00 97.19 85 ARG A CA 1
ATOM 644 C C . ARG A 1 85 ? -6.721 -7.281 15.886 1.00 97.19 85 ARG A C 1
ATOM 646 O O . ARG A 1 85 ? -5.802 -7.156 16.697 1.00 97.19 85 ARG A O 1
ATOM 653 N N . LEU A 1 86 ? -7.614 -6.321 15.649 1.00 96.06 86 LEU A N 1
ATOM 654 C CA . LEU A 1 86 ? -7.635 -5.068 16.404 1.00 96.06 86 LEU A CA 1
ATOM 655 C C . LEU A 1 86 ? -7.838 -5.323 17.901 1.00 96.06 86 LEU A C 1
ATOM 657 O O . LEU A 1 86 ? -8.779 -5.996 18.332 1.00 96.06 86 LEU A O 1
ATOM 661 N N . LYS A 1 87 ? -6.947 -4.751 18.710 1.00 93.50 87 LYS A N 1
ATOM 662 C CA . LYS A 1 87 ? -7.082 -4.747 20.164 1.00 93.50 87 LYS A CA 1
ATOM 663 C C . LYS A 1 87 ? -8.013 -3.601 20.554 1.00 93.50 87 LYS A C 1
ATOM 665 O O . LYS A 1 87 ? -7.668 -2.447 20.347 1.00 93.50 87 LYS A O 1
ATOM 670 N N . GLY A 1 88 ? -9.161 -3.927 21.142 1.00 92.81 88 GLY A N 1
ATOM 671 C CA . GLY A 1 88 ? -10.182 -2.941 21.526 1.00 92.81 88 GLY A CA 1
ATOM 672 C C . GLY A 1 88 ? -11.512 -3.103 20.791 1.00 92.81 88 GLY A C 1
ATOM 673 O O . GLY A 1 88 ? -12.498 -2.525 21.228 1.00 92.81 88 GLY A O 1
ATOM 674 N N . GLY A 1 89 ? -11.566 -3.956 19.762 1.00 95.19 89 GLY A N 1
ATOM 675 C CA . GLY A 1 89 ? -12.781 -4.215 18.989 1.00 95.19 89 GLY A CA 1
ATOM 676 C C . GLY A 1 89 ? -12.830 -3.441 17.666 1.00 95.19 89 GLY A C 1
ATOM 677 O O . GLY A 1 89 ? -11.789 -2.967 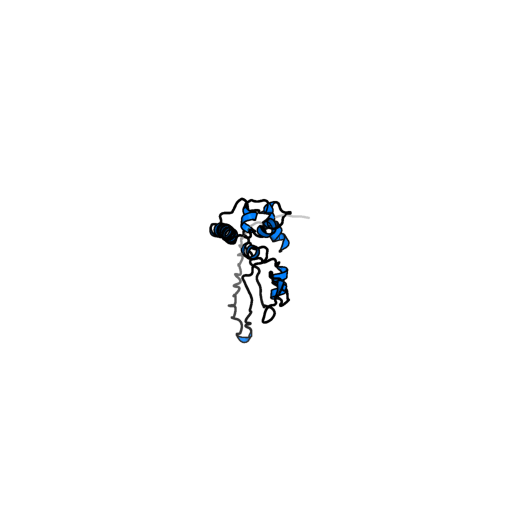17.208 1.00 95.19 89 GLY A O 1
ATOM 678 N N . PRO A 1 90 ? -14.011 -3.380 17.026 1.00 97.88 90 PRO A N 1
ATOM 679 C CA . PRO A 1 90 ? -14.222 -2.662 15.769 1.00 97.88 90 PRO A CA 1
ATOM 680 C C . PRO A 1 90 ? -14.026 -1.146 15.913 1.00 97.88 90 PRO A C 1
ATOM 682 O O . PRO A 1 90 ? -14.273 -0.595 16.984 1.00 97.88 90 PRO A O 1
ATOM 685 N N . LEU A 1 91 ? -13.634 -0.482 14.825 1.00 98.12 91 LEU A N 1
ATOM 686 C CA . LEU A 1 91 ? -13.546 0.981 14.740 1.00 98.12 91 LEU A CA 1
ATOM 687 C C . LEU A 1 91 ? -14.888 1.601 14.327 1.00 98.12 91 LEU A C 1
ATOM 689 O O . LEU A 1 91 ? -15.672 0.974 13.611 1.00 98.12 91 LEU A O 1
ATOM 693 N N . ASP A 1 92 ? -15.118 2.853 14.729 1.00 97.88 92 ASP A N 1
ATOM 694 C CA . ASP A 1 92 ? -16.306 3.623 14.342 1.00 97.88 92 ASP A CA 1
ATOM 695 C C . ASP A 1 92 ? -16.225 4.099 12.885 1.00 97.88 92 ASP A C 1
ATOM 697 O O . ASP A 1 92 ? -17.232 4.169 12.180 1.00 97.88 92 ASP A O 1
ATOM 701 N N . PHE A 1 93 ? -15.014 4.414 12.420 1.00 97.38 93 PHE A N 1
ATOM 702 C CA . PHE A 1 93 ? -14.728 4.775 11.035 1.00 97.38 93 PHE A CA 1
ATOM 703 C C . PHE A 1 93 ? -13.347 4.275 10.602 1.00 97.38 93 PHE A C 1
ATOM 705 O O . PHE A 1 93 ? -12.462 4.017 11.420 1.00 97.38 93 PHE A O 1
ATOM 712 N N . TYR A 1 94 ? -13.169 4.130 9.293 1.00 97.50 94 TYR A N 1
ATOM 713 C CA . TYR A 1 94 ? -11.929 3.652 8.699 1.00 97.50 94 TYR A CA 1
ATOM 714 C C . TYR A 1 94 ? -11.807 4.150 7.262 1.00 97.50 94 TYR A C 1
ATOM 716 O O . TYR A 1 94 ? -12.788 4.086 6.519 1.00 97.50 94 TYR A O 1
ATOM 724 N N . ALA A 1 95 ? -10.627 4.620 6.865 1.00 98.00 95 ALA A N 1
ATOM 725 C CA . ALA A 1 95 ? -10.359 5.045 5.498 1.00 98.00 95 ALA A CA 1
ATOM 726 C C . ALA A 1 95 ? -9.124 4.346 4.927 1.00 98.00 95 ALA A C 1
ATOM 728 O O . ALA A 1 95 ? -8.032 4.421 5.491 1.00 98.00 95 ALA A O 1
ATOM 729 N N . VAL A 1 96 ? -9.309 3.714 3.768 1.00 97.69 96 VAL A N 1
ATOM 730 C CA . VAL A 1 96 ? -8.213 3.272 2.905 1.00 97.69 96 VAL A CA 1
ATOM 731 C C . VAL A 1 96 ? -7.836 4.434 1.988 1.00 97.69 96 VAL A C 1
ATOM 733 O O . VAL A 1 96 ? -8.681 4.961 1.266 1.00 97.69 96 VAL A O 1
ATOM 736 N N . THR A 1 97 ? -6.574 4.843 2.035 1.00 97.06 97 THR A N 1
ATOM 737 C CA . THR A 1 97 ? -6.024 6.022 1.357 1.00 97.06 97 THR A CA 1
ATOM 738 C C . THR A 1 97 ? -4.741 5.667 0.613 1.00 97.06 97 THR A C 1
ATOM 740 O O . THR A 1 97 ? -3.680 6.240 0.856 1.00 97.06 97 THR A O 1
ATOM 743 N N . ASP A 1 98 ? -4.836 4.698 -0.295 1.00 97.31 98 ASP A N 1
ATOM 744 C CA . ASP A 1 98 ? -3.719 4.317 -1.156 1.00 97.31 98 ASP A CA 1
ATOM 745 C C . ASP A 1 98 ? -3.232 5.492 -2.019 1.00 97.31 98 ASP A C 1
ATOM 747 O O . ASP A 1 98 ? -3.997 6.391 -2.390 1.00 97.31 98 ASP A O 1
ATOM 751 N N . HIS A 1 99 ? -1.949 5.475 -2.392 1.00 95.56 99 HIS A N 1
ATOM 752 C CA . HIS A 1 99 ? -1.432 6.452 -3.350 1.00 95.56 99 HIS A CA 1
ATOM 753 C C . HIS A 1 99 ? -2.106 6.250 -4.708 1.00 95.56 99 HIS A C 1
ATOM 755 O O . HIS A 1 99 ? -1.928 5.221 -5.358 1.00 95.56 99 HIS A O 1
ATOM 761 N N . GLY A 1 100 ? -2.840 7.263 -5.175 1.00 92.81 100 GLY A N 1
ATOM 762 C CA . GLY A 1 100 ? -3.447 7.229 -6.508 1.00 92.81 100 GLY A CA 1
ATOM 763 C C . GLY A 1 100 ? -2.402 7.179 -7.629 1.00 92.81 100 GLY A C 1
ATOM 764 O O . GLY A 1 100 ? -2.646 6.589 -8.678 1.00 92.81 100 GLY A O 1
ATOM 765 N N . SER A 1 101 ? -1.220 7.759 -7.404 1.00 91.88 101 SER A N 1
ATOM 766 C CA . SER A 1 101 ? -0.059 7.633 -8.289 1.00 91.88 101 SER A CA 1
ATOM 767 C C . SER A 1 101 ? 0.526 6.226 -8.201 1.00 91.88 101 SER A C 1
ATOM 769 O O . SER A 1 101 ? 0.818 5.752 -7.108 1.00 91.88 101 SER A O 1
ATOM 771 N N . TYR A 1 102 ? 0.753 5.583 -9.350 1.00 94.50 102 TYR A N 1
ATOM 772 C CA . TYR A 1 102 ? 1.272 4.208 -9.434 1.00 94.50 102 TYR A CA 1
ATOM 773 C C . TYR A 1 102 ? 0.389 3.142 -8.773 1.00 94.50 102 TYR A C 1
ATOM 775 O O . TYR A 1 102 ? 0.866 2.041 -8.492 1.00 94.50 102 TYR A O 1
ATOM 783 N N . MET A 1 103 ? -0.892 3.441 -8.552 1.00 96.00 103 MET A N 1
ATOM 784 C CA . MET A 1 103 ? -1.817 2.495 -7.939 1.00 96.00 103 MET A CA 1
ATOM 785 C C . MET A 1 103 ? -1.849 1.172 -8.715 1.00 96.00 103 MET A C 1
ATOM 787 O O . MET A 1 103 ? -2.024 1.167 -9.935 1.00 96.00 103 MET A O 1
ATOM 791 N N . GLY A 1 104 ? -1.627 0.061 -8.009 1.00 95.69 104 GLY A N 1
ATOM 792 C CA . GLY A 1 104 ? -1.599 -1.293 -8.577 1.00 95.69 104 GLY A CA 1
ATOM 793 C C . GLY A 1 104 ? -0.391 -1.634 -9.461 1.00 95.69 104 GLY A C 1
ATOM 794 O O . GLY A 1 104 ? -0.246 -2.781 -9.880 1.00 95.69 104 GLY A O 1
ATOM 795 N N . VAL A 1 105 ? 0.524 -0.690 -9.709 1.00 95.81 105 VAL A N 1
ATOM 796 C CA . VAL A 1 105 ? 1.691 -0.919 -10.579 1.00 95.81 105 VAL A CA 1
ATOM 797 C C . VAL A 1 105 ? 2.659 -1.939 -9.981 1.00 95.81 105 VAL A C 1
ATOM 799 O O . VAL A 1 105 ? 3.153 -2.796 -10.705 1.00 95.81 105 VAL A O 1
ATOM 802 N N . LEU A 1 106 ? 2.924 -1.891 -8.675 1.00 95.00 106 LEU A N 1
ATOM 803 C CA . LEU A 1 106 ? 3.836 -2.844 -8.031 1.00 95.00 106 LEU A CA 1
ATOM 804 C C . LEU A 1 106 ? 3.302 -4.274 -7.979 1.00 95.00 106 LEU A C 1
ATOM 806 O O . LEU A 1 106 ? 4.073 -5.157 -8.341 1.00 95.00 106 LEU A O 1
ATOM 810 N N . PRO A 1 107 ? 2.028 -4.527 -7.626 1.00 95.25 107 PRO A N 1
ATOM 811 C CA . PRO A 1 107 ? 1.425 -5.838 -7.840 1.00 95.25 107 PRO A CA 1
ATOM 812 C C . PRO A 1 107 ? 1.636 -6.366 -9.261 1.00 95.25 107 PRO A C 1
ATOM 814 O O . PRO A 1 107 ? 2.071 -7.498 -9.440 1.00 95.25 107 PRO A O 1
ATOM 817 N N . ALA A 1 108 ? 1.414 -5.524 -10.275 1.00 95.56 108 ALA A N 1
ATOM 818 C CA . ALA A 1 108 ? 1.641 -5.911 -11.661 1.00 95.56 108 ALA A CA 1
ATOM 819 C C . ALA A 1 108 ? 3.129 -6.125 -11.993 1.00 95.56 108 ALA A C 1
ATOM 821 O O . ALA A 1 108 ? 3.441 -6.890 -12.895 1.00 95.56 108 ALA A O 1
ATOM 822 N N . MET A 1 109 ? 4.061 -5.450 -11.321 1.00 95.19 109 MET A N 1
ATOM 823 C CA . MET A 1 109 ? 5.497 -5.688 -11.504 1.00 95.19 109 MET A CA 1
ATOM 824 C C . MET A 1 109 ? 5.982 -6.969 -10.801 1.00 95.19 109 MET A C 1
ATOM 826 O O . MET A 1 109 ? 6.942 -7.569 -11.275 1.00 95.19 109 MET A O 1
ATOM 830 N N . ASP A 1 110 ? 5.353 -7.376 -9.694 1.00 94.44 110 ASP A N 1
ATOM 831 C CA . ASP A 1 110 ? 5.669 -8.617 -8.953 1.00 94.44 110 ASP A CA 1
ATOM 832 C C . ASP A 1 110 ? 5.040 -9.859 -9.623 1.00 94.44 110 ASP A C 1
ATOM 834 O O . ASP A 1 110 ? 5.494 -10.987 -9.444 1.00 94.44 110 ASP A O 1
ATOM 838 N N . ASP A 1 111 ? 3.999 -9.667 -10.440 1.00 94.94 111 ASP A N 1
ATOM 839 C CA . ASP A 1 111 ? 3.367 -10.736 -11.214 1.00 94.94 111 ASP A CA 1
ATOM 840 C C . ASP A 1 111 ? 4.176 -11.098 -12.473 1.00 94.94 111 ASP A C 1
ATOM 842 O O . ASP A 1 111 ? 4.208 -10.358 -13.457 1.00 94.94 111 ASP A O 1
ATOM 846 N N . ALA A 1 112 ? 4.766 -12.296 -12.483 1.00 94.12 112 ALA A N 1
ATOM 847 C CA . ALA A 1 112 ? 5.531 -12.829 -13.611 1.00 94.12 112 ALA A CA 1
ATOM 848 C C . ALA A 1 112 ? 4.729 -12.962 -14.924 1.00 94.12 112 ALA A C 1
ATOM 850 O O . ALA A 1 112 ? 5.332 -13.046 -15.995 1.00 94.12 112 ALA A O 1
ATOM 851 N N . ALA A 1 113 ? 3.392 -12.998 -14.870 1.00 95.44 113 ALA A N 1
ATOM 852 C CA . ALA A 1 113 ? 2.543 -13.019 -16.063 1.00 95.44 113 ALA A CA 1
ATOM 853 C C . ALA A 1 113 ? 2.331 -11.622 -16.671 1.00 95.44 113 ALA A C 1
ATOM 855 O O . ALA A 1 113 ? 1.949 -11.497 -17.838 1.00 95.44 113 ALA A O 1
ATOM 856 N N . SER A 1 114 ? 2.582 -10.566 -15.901 1.00 94.94 114 SER A N 1
ATOM 857 C CA . SER A 1 114 ? 2.402 -9.190 -16.340 1.00 94.94 114 SER A CA 1
ATOM 858 C C . SER A 1 114 ? 3.638 -8.687 -17.097 1.00 94.94 114 SER A C 1
ATOM 860 O O . SER A 1 114 ? 4.769 -8.886 -16.642 1.00 94.94 114 SER A O 1
ATOM 862 N N . PRO A 1 115 ? 3.465 -7.946 -18.211 1.00 93.38 115 PRO A N 1
ATOM 863 C CA . PRO A 1 115 ? 4.573 -7.292 -18.911 1.00 93.38 115 PRO A CA 1
ATOM 864 C C . PRO A 1 115 ? 5.395 -6.350 -18.022 1.00 93.38 115 PRO A C 1
ATOM 866 O O . PRO A 1 115 ? 6.571 -6.110 -18.297 1.00 93.38 115 PRO A O 1
ATOM 869 N N . MET A 1 116 ? 4.799 -5.830 -16.944 1.00 94.12 116 MET A N 1
ATOM 870 C CA . MET A 1 116 ? 5.491 -4.951 -16.003 1.00 94.12 116 MET A CA 1
ATOM 871 C C . MET A 1 116 ? 6.596 -5.675 -15.226 1.00 94.12 116 MET A C 1
ATOM 873 O O . MET A 1 116 ? 7.546 -5.021 -14.810 1.00 94.12 116 MET A O 1
ATOM 877 N N . SER A 1 117 ? 6.539 -7.002 -15.077 1.00 94.69 117 SER A N 1
ATOM 878 C CA . SER A 1 117 ? 7.6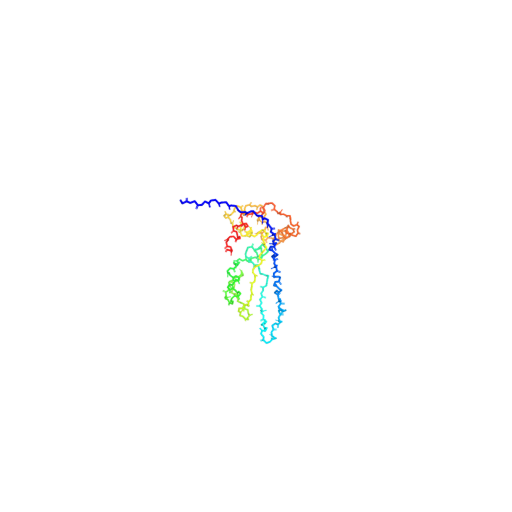23 -7.774 -14.446 1.00 94.69 117 SER A CA 1
ATOM 879 C C . SER A 1 117 ? 8.924 -7.772 -15.255 1.00 94.69 117 SER A C 1
ATOM 881 O O . SER A 1 117 ? 10.011 -7.965 -14.707 1.00 94.69 117 SER A O 1
ATOM 883 N N . ALA A 1 118 ? 8.840 -7.509 -16.562 1.00 92.56 118 ALA A N 1
ATOM 884 C CA . ALA A 1 118 ? 9.990 -7.504 -17.457 1.00 92.56 118 ALA A CA 1
ATOM 885 C C . ALA A 1 118 ? 10.730 -6.158 -17.496 1.00 92.56 118 ALA A C 1
ATOM 887 O O . ALA A 1 118 ? 11.827 -6.083 -18.061 1.00 92.56 118 ALA A O 1
ATOM 888 N N . ILE A 1 119 ? 10.170 -5.087 -16.917 1.00 91.75 119 ILE A N 1
ATOM 889 C CA . ILE A 1 119 ? 10.854 -3.792 -16.918 1.00 91.75 119 ILE A CA 1
ATOM 890 C C . ILE A 1 119 ? 12.127 -3.894 -16.063 1.00 91.75 119 ILE A C 1
ATOM 892 O O . ILE A 1 119 ? 12.095 -4.502 -14.990 1.00 91.75 119 ILE A O 1
ATOM 896 N N . PRO A 1 120 ? 13.257 -3.280 -16.473 1.00 86.12 120 PRO A N 1
ATOM 897 C CA . PRO A 1 120 ? 14.521 -3.391 -15.737 1.00 86.12 120 PRO A CA 1
ATOM 898 C C . PRO A 1 120 ? 14.393 -3.040 -14.253 1.00 86.12 120 PRO A C 1
ATOM 900 O O . PRO A 1 120 ? 15.053 -3.627 -13.402 1.00 86.12 120 PRO A O 1
ATOM 903 N N . TYR A 1 121 ? 13.493 -2.108 -13.956 1.00 85.31 121 TYR A N 1
ATOM 904 C CA . TYR A 1 121 ? 13.263 -1.579 -12.629 1.00 85.31 121 TYR A CA 1
ATOM 905 C C . TYR A 1 121 ? 12.548 -2.546 -11.665 1.00 85.31 121 TYR A C 1
ATOM 907 O O . TYR A 1 121 ? 12.733 -2.432 -10.455 1.00 85.31 121 TYR A O 1
ATOM 915 N N . ALA A 1 122 ? 11.798 -3.536 -12.165 1.00 89.62 122 ALA A N 1
ATOM 916 C CA . ALA A 1 122 ? 11.176 -4.558 -11.317 1.00 89.62 122 ALA A CA 1
ATOM 917 C C . ALA A 1 122 ? 12.227 -5.372 -10.548 1.00 89.62 122 ALA A C 1
ATOM 919 O O . ALA A 1 122 ? 12.035 -5.686 -9.376 1.00 89.62 122 ALA A O 1
ATOM 920 N N . LYS A 1 123 ? 13.388 -5.622 -11.167 1.00 87.62 123 LYS A N 1
ATOM 921 C CA . LYS A 1 123 ? 14.495 -6.356 -10.538 1.00 87.62 123 LYS A CA 1
ATOM 922 C C . LYS A 1 123 ? 15.064 -5.637 -9.321 1.00 87.62 123 LYS A C 1
ATOM 924 O O . LYS A 1 123 ? 15.355 -6.290 -8.328 1.00 87.62 123 LYS A O 1
ATOM 929 N N . ASP A 1 124 ? 15.215 -4.315 -9.395 1.00 90.31 124 ASP A N 1
ATOM 930 C CA . ASP A 1 124 ? 15.707 -3.518 -8.268 1.00 90.31 124 ASP A CA 1
ATOM 931 C C . ASP A 1 124 ? 14.655 -3.447 -7.153 1.00 90.31 124 ASP A C 1
ATOM 933 O O . ASP A 1 124 ? 14.997 -3.548 -5.975 1.00 90.31 124 ASP A O 1
ATOM 937 N N . MET A 1 125 ? 13.377 -3.311 -7.529 1.00 91.12 125 MET A N 1
ATOM 938 C CA . MET A 1 125 ? 12.260 -3.193 -6.590 1.00 91.12 125 MET A CA 1
ATOM 939 C C . MET A 1 125 ? 12.028 -4.468 -5.767 1.00 91.12 125 MET A C 1
ATOM 941 O O . MET A 1 125 ? 11.751 -4.377 -4.574 1.00 91.12 125 MET A O 1
ATOM 945 N N . PHE A 1 126 ? 12.177 -5.640 -6.389 1.00 91.88 126 PHE A N 1
ATOM 946 C CA . PHE A 1 126 ? 11.976 -6.956 -5.766 1.00 91.88 126 PHE A CA 1
ATOM 947 C C . PHE A 1 126 ? 13.294 -7.718 -5.554 1.00 91.88 126 PHE A C 1
ATOM 949 O O . PHE A 1 126 ? 13.333 -8.948 -5.540 1.00 91.88 126 PHE A O 1
ATOM 956 N N . SER A 1 127 ? 14.399 -6.984 -5.405 1.00 90.69 127 SER A N 1
ATOM 957 C CA . SER A 1 127 ? 15.713 -7.555 -5.109 1.00 90.69 127 SER A CA 1
ATOM 958 C C . SER A 1 127 ? 15.798 -8.078 -3.671 1.00 90.69 127 SER A C 1
ATOM 960 O O . SER A 1 127 ? 15.115 -7.593 -2.777 1.00 90.69 127 SER A O 1
ATOM 962 N N . ASN A 1 128 ? 16.729 -8.998 -3.407 1.00 90.81 128 ASN A N 1
ATOM 963 C CA . ASN A 1 128 ? 17.131 -9.347 -2.037 1.00 90.81 128 ASN A CA 1
ATOM 964 C C . ASN A 1 128 ? 18.143 -8.345 -1.437 1.00 90.81 128 ASN A C 1
ATOM 966 O O . ASN A 1 128 ? 18.526 -8.469 -0.274 1.00 90.81 128 ASN A O 1
ATOM 970 N N . ASP A 1 129 ? 18.596 -7.356 -2.215 1.00 93.50 129 ASP A N 1
ATOM 971 C CA . ASP A 1 129 ? 19.476 -6.285 -1.747 1.00 93.50 129 ASP A CA 1
ATOM 972 C C . ASP A 1 129 ? 18.657 -5.096 -1.227 1.00 93.50 129 ASP A C 1
ATOM 974 O O . ASP A 1 129 ? 18.012 -4.361 -1.981 1.00 93.50 129 ASP A O 1
ATOM 978 N N . ARG A 1 130 ? 18.746 -4.859 0.086 1.00 90.50 130 ARG A N 1
ATOM 979 C CA . ARG A 1 130 ? 18.080 -3.740 0.761 1.00 90.50 130 ARG A CA 1
ATOM 980 C C . ARG A 1 130 ? 18.455 -2.377 0.174 1.00 90.50 130 ARG A C 1
ATOM 982 O O . ARG A 1 130 ? 17.605 -1.491 0.143 1.00 90.50 130 ARG A O 1
ATOM 989 N N . ASN A 1 131 ? 19.692 -2.181 -0.278 1.00 93.44 131 ASN A N 1
ATOM 990 C CA . ASN A 1 131 ? 20.119 -0.907 -0.856 1.00 93.44 131 ASN A CA 1
ATOM 991 C C . ASN A 1 131 ? 19.444 -0.656 -2.206 1.00 93.44 131 ASN A C 1
ATOM 993 O O . ASN A 1 131 ? 19.058 0.481 -2.489 1.00 93.44 131 ASN A O 1
ATOM 997 N N . LEU A 1 132 ? 19.258 -1.706 -3.014 1.00 91.94 132 LEU A N 1
ATOM 998 C CA . LEU A 1 132 ? 18.516 -1.615 -4.273 1.00 91.94 132 LEU A CA 1
ATOM 999 C C . LEU A 1 132 ? 17.042 -1.295 -4.015 1.00 91.94 132 LEU A C 1
ATOM 1001 O O . LEU A 1 132 ? 16.533 -0.346 -4.612 1.00 91.94 132 LEU A O 1
ATOM 1005 N N . ILE A 1 133 ? 16.406 -1.969 -3.049 1.00 91.50 133 ILE A N 1
ATOM 1006 C CA . ILE A 1 133 ? 15.014 -1.688 -2.663 1.00 91.50 133 ILE A CA 1
ATOM 1007 C C . ILE A 1 133 ? 14.854 -0.238 -2.188 1.00 91.50 133 ILE A C 1
ATOM 1009 O O . ILE A 1 133 ? 13.966 0.470 -2.652 1.00 91.50 133 ILE A O 1
ATOM 1013 N N . VAL A 1 134 ? 15.721 0.246 -1.289 1.00 91.19 134 VAL A N 1
ATOM 1014 C CA . VAL A 1 134 ? 15.636 1.620 -0.753 1.00 91.19 134 VAL A CA 1
ATOM 1015 C C . VAL A 1 134 ? 15.836 2.661 -1.856 1.00 91.19 134 VAL A C 1
ATOM 1017 O O . VAL A 1 134 ? 15.114 3.659 -1.905 1.00 91.19 134 VAL A O 1
ATOM 1020 N N . LYS A 1 135 ? 16.785 2.430 -2.769 1.00 91.88 135 LYS A N 1
ATOM 1021 C CA . LYS A 1 135 ? 17.012 3.307 -3.923 1.00 91.88 135 LYS A CA 1
ATOM 1022 C C . LYS A 1 135 ? 15.808 3.307 -4.866 1.00 91.88 135 LYS A C 1
ATOM 1024 O O . LYS A 1 135 ? 15.418 4.372 -5.349 1.00 91.88 135 LYS A O 1
ATOM 1029 N N . ALA A 1 136 ? 15.220 2.139 -5.119 1.00 90.12 136 ALA A N 1
ATOM 1030 C CA . ALA A 1 136 ? 14.017 2.011 -5.923 1.00 90.12 136 ALA A CA 1
ATOM 1031 C C . ALA A 1 136 ? 12.854 2.766 -5.256 1.00 90.12 136 ALA A C 1
ATOM 1033 O O . ALA A 1 136 ? 12.364 3.743 -5.819 1.00 90.12 136 ALA A O 1
ATOM 1034 N N . PHE A 1 137 ? 12.512 2.444 -4.009 1.00 91.62 137 PHE A N 1
ATOM 1035 C CA . PHE A 1 137 ? 11.497 3.159 -3.230 1.00 91.62 137 PHE A CA 1
ATOM 1036 C C . PHE A 1 137 ? 11.676 4.686 -3.283 1.00 91.62 137 PHE A C 1
ATOM 1038 O O . PHE A 1 137 ? 10.742 5.415 -3.620 1.00 91.62 137 PHE A O 1
ATOM 1045 N N . GLY A 1 138 ? 12.896 5.175 -3.031 1.00 93.62 138 GLY A N 1
ATOM 1046 C CA . GLY A 1 138 ? 13.207 6.605 -3.049 1.00 93.62 138 GLY A CA 1
ATOM 1047 C C . GLY A 1 138 ? 12.947 7.273 -4.402 1.00 93.62 138 GLY A C 1
ATOM 1048 O O . GLY A 1 138 ? 12.535 8.429 -4.447 1.00 93.62 138 GLY A O 1
ATOM 1049 N N . ARG A 1 139 ? 13.120 6.556 -5.518 1.00 92.00 139 ARG A N 1
ATOM 1050 C CA . ARG A 1 139 ? 12.809 7.077 -6.856 1.00 92.00 139 ARG A CA 1
ATOM 1051 C C . ARG A 1 139 ? 11.301 7.245 -7.064 1.00 92.00 139 ARG A C 1
ATOM 1053 O O . ARG A 1 139 ? 10.899 8.297 -7.558 1.00 92.00 139 ARG A O 1
ATOM 1060 N N . VAL A 1 140 ? 10.478 6.267 -6.668 1.00 92.81 140 VAL A N 1
ATOM 1061 C CA . VAL A 1 140 ? 9.003 6.379 -6.744 1.00 92.81 140 VAL A CA 1
ATOM 1062 C C . VAL A 1 140 ? 8.510 7.512 -5.842 1.00 92.81 140 VAL A C 1
ATOM 1064 O O . VAL A 1 140 ? 7.747 8.369 -6.282 1.00 92.81 140 VAL A O 1
ATOM 1067 N N . PHE A 1 141 ? 9.034 7.590 -4.618 1.00 93.69 141 PHE A N 1
ATOM 1068 C CA . PHE A 1 141 ? 8.734 8.670 -3.680 1.00 93.69 141 PHE A CA 1
ATOM 1069 C C . PHE A 1 141 ? 9.080 10.058 -4.246 1.00 93.69 141 PHE A C 1
ATOM 1071 O O . PHE A 1 141 ? 8.243 10.962 -4.254 1.00 93.69 141 PHE A O 1
ATOM 1078 N N . ASN A 1 142 ? 10.287 10.226 -4.796 1.00 94.94 142 ASN A N 1
ATOM 1079 C CA . ASN A 1 142 ? 10.714 11.486 -5.411 1.00 94.94 142 ASN A CA 1
ATOM 1080 C C . ASN A 1 142 ? 9.876 11.848 -6.640 1.00 94.94 142 ASN A C 1
ATOM 1082 O O . ASN A 1 142 ? 9.578 13.022 -6.858 1.00 94.94 142 ASN A O 1
ATOM 1086 N N . SER A 1 143 ? 9.480 10.854 -7.436 1.00 94.44 143 SER A N 1
ATOM 1087 C CA . SER A 1 143 ? 8.586 11.051 -8.575 1.00 94.44 143 SER A CA 1
ATOM 1088 C C . SER A 1 143 ? 7.242 11.644 -8.147 1.00 94.44 143 SER A C 1
ATOM 1090 O O . SER A 1 143 ? 6.788 12.613 -8.753 1.00 94.44 143 SER A O 1
ATOM 1092 N N . MET A 1 144 ? 6.638 11.131 -7.073 1.00 91.94 144 MET A N 1
ATOM 1093 C CA . MET A 1 144 ? 5.383 11.676 -6.551 1.00 91.94 144 MET A CA 1
ATOM 1094 C C . MET A 1 144 ? 5.561 13.085 -5.978 1.00 91.94 144 MET A C 1
ATOM 1096 O O . MET A 1 144 ? 4.801 13.982 -6.331 1.00 91.94 144 MET A O 1
ATOM 1100 N N . ASN A 1 145 ? 6.598 13.312 -5.165 1.00 93.25 145 ASN A N 1
ATOM 1101 C CA . ASN A 1 145 ? 6.857 14.630 -4.570 1.00 93.25 145 ASN A CA 1
ATOM 1102 C C . ASN A 1 145 ? 7.140 15.713 -5.618 1.00 93.25 145 ASN A C 1
ATOM 1104 O O . ASN A 1 145 ? 6.779 16.870 -5.425 1.00 93.25 145 ASN A O 1
ATOM 1108 N N . SER A 1 146 ? 7.783 15.344 -6.727 1.00 95.38 146 SER A N 1
ATOM 1109 C CA . SER A 1 146 ? 8.059 16.250 -7.848 1.00 95.38 146 SER A CA 1
ATOM 1110 C C . SER A 1 146 ? 6.946 16.280 -8.898 1.00 95.38 146 SER A C 1
ATOM 1112 O O . SER A 1 146 ? 7.063 17.016 -9.875 1.00 95.38 146 SER A O 1
ATOM 1114 N N . SER A 1 147 ? 5.893 15.467 -8.741 1.00 92.19 147 SER A N 1
ATOM 1115 C CA . SER A 1 147 ? 4.847 15.261 -9.755 1.00 92.19 147 SER A CA 1
ATOM 1116 C C . SER A 1 147 ? 5.402 14.927 -11.149 1.00 92.19 147 SER A C 1
ATOM 1118 O O . SER A 1 147 ? 4.806 15.274 -12.165 1.00 92.19 147 SER A O 1
ATOM 1120 N N . THR A 1 148 ? 6.559 14.263 -11.205 1.00 95.44 148 THR A N 1
ATOM 1121 C CA . THR A 1 148 ? 7.238 13.882 -12.449 1.00 95.44 148 THR A CA 1
ATOM 1122 C C . THR A 1 148 ? 7.199 12.365 -12.589 1.00 95.44 148 THR A C 1
ATOM 1124 O O . THR A 1 148 ? 7.945 11.685 -11.877 1.00 95.44 148 THR A O 1
ATOM 1127 N N . PRO A 1 149 ? 6.345 11.802 -13.462 1.00 93.56 149 PRO A N 1
ATOM 1128 C CA . PRO A 1 149 ? 6.203 10.358 -13.603 1.00 93.56 149 PRO A CA 1
ATOM 1129 C C . PRO A 1 149 ? 7.487 9.654 -14.056 1.00 93.56 149 PRO A C 1
ATOM 1131 O O . PRO A 1 149 ? 8.283 10.208 -14.810 1.00 93.56 149 PRO A O 1
ATOM 1134 N N . ILE A 1 150 ? 7.651 8.403 -13.636 1.00 93.44 150 ILE A N 1
ATOM 1135 C CA . ILE A 1 150 ? 8.653 7.452 -14.113 1.00 93.44 150 ILE A CA 1
ATOM 1136 C C . ILE A 1 150 ? 8.047 6.781 -15.352 1.00 93.44 150 ILE A C 1
ATOM 1138 O O . ILE A 1 150 ? 7.127 5.974 -15.187 1.00 93.44 150 ILE A O 1
ATOM 1142 N N . PRO A 1 151 ? 8.498 7.106 -16.578 1.00 92.81 151 PRO A N 1
ATOM 1143 C CA . PRO A 1 151 ? 7.808 6.689 -17.799 1.00 92.81 151 PRO A CA 1
ATOM 1144 C C . PRO A 1 151 ? 7.631 5.174 -17.921 1.00 92.81 151 PRO A C 1
ATOM 1146 O O . PRO A 1 151 ? 6.582 4.714 -18.354 1.00 92.81 151 PRO A O 1
ATOM 1149 N N . GLU A 1 152 ? 8.621 4.393 -17.487 1.00 91.12 152 GLU A N 1
ATOM 1150 C CA . GLU A 1 152 ? 8.576 2.931 -17.544 1.00 91.12 152 GLU A CA 1
ATOM 1151 C C . GLU A 1 152 ? 7.622 2.285 -16.522 1.00 91.12 152 GLU A C 1
ATOM 1153 O O . GLU A 1 152 ? 7.289 1.113 -16.664 1.00 91.12 152 GLU A O 1
ATOM 1158 N N . MET A 1 153 ? 7.178 3.026 -15.501 1.00 91.62 153 MET A N 1
ATOM 1159 C CA . MET A 1 153 ? 6.229 2.553 -14.483 1.00 91.62 153 MET A CA 1
ATOM 1160 C C . MET A 1 153 ? 4.838 3.163 -14.624 1.00 91.62 153 MET A C 1
ATOM 1162 O O . MET A 1 153 ? 3.865 2.614 -14.109 1.00 91.62 153 MET A O 1
ATOM 1166 N N . TYR A 1 154 ? 4.739 4.333 -15.251 1.00 92.94 154 TYR A N 1
ATOM 1167 C CA . TYR A 1 154 ? 3.505 5.098 -15.304 1.00 92.94 154 TYR A CA 1
ATOM 1168 C C . TYR A 1 154 ? 2.539 4.495 -16.326 1.00 92.94 154 TYR A C 1
ATOM 1170 O O . TYR A 1 154 ? 2.524 4.864 -17.499 1.00 92.94 154 TYR A O 1
ATOM 1178 N N . ASN A 1 155 ? 1.733 3.541 -15.862 1.00 94.50 155 ASN A N 1
ATOM 1179 C CA . ASN A 1 155 ? 0.781 2.802 -16.679 1.00 94.50 155 ASN A CA 1
ATOM 1180 C C . ASN A 1 155 ? -0.659 3.133 -16.261 1.00 94.50 155 ASN A C 1
ATOM 1182 O O . ASN A 1 155 ? -1.164 2.662 -15.240 1.00 94.50 155 ASN A O 1
ATOM 1186 N N . THR A 1 156 ? -1.331 3.953 -17.068 1.00 94.94 156 THR A N 1
ATOM 1187 C CA . THR A 1 156 ? -2.694 4.424 -16.790 1.00 94.94 156 THR A CA 1
ATOM 1188 C C . THR A 1 156 ? -3.751 3.334 -16.931 1.00 94.94 156 THR A C 1
ATOM 1190 O O . THR A 1 156 ? -4.799 3.446 -16.293 1.00 94.94 156 THR A O 1
ATOM 1193 N N . ASP A 1 157 ? -3.497 2.284 -17.714 1.00 96.00 157 ASP A N 1
ATOM 1194 C CA . ASP A 1 157 ? -4.423 1.161 -17.863 1.00 96.00 157 ASP A CA 1
ATOM 1195 C C . ASP A 1 157 ? -4.467 0.328 -16.583 1.00 96.00 157 ASP A C 1
ATOM 1197 O O . ASP A 1 157 ? -5.557 0.057 -16.082 1.00 96.00 157 ASP A O 1
ATOM 1201 N N . ILE A 1 158 ? -3.301 0.026 -15.999 1.00 96.25 158 ILE A N 1
ATOM 1202 C CA . ILE A 1 158 ? -3.189 -0.669 -14.705 1.00 96.25 158 ILE A CA 1
ATOM 1203 C C . ILE A 1 158 ? -3.799 0.169 -13.584 1.00 96.25 158 ILE A C 1
ATOM 1205 O O . ILE A 1 158 ? -4.567 -0.335 -12.763 1.00 96.25 158 ILE A O 1
ATOM 1209 N N . MET A 1 159 ? -3.503 1.469 -13.551 1.00 95.81 159 MET A N 1
ATOM 1210 C CA . MET A 1 159 ? -4.081 2.356 -12.541 1.00 95.81 159 MET A CA 1
ATOM 1211 C C . MET A 1 159 ? -5.609 2.382 -12.658 1.00 95.81 159 MET A C 1
ATOM 1213 O O . MET A 1 159 ? -6.317 2.224 -11.666 1.00 95.81 159 MET A O 1
ATOM 1217 N N . ARG A 1 160 ? -6.142 2.522 -13.878 1.00 95.69 160 ARG A N 1
ATOM 1218 C CA . ARG A 1 160 ? -7.588 2.537 -14.125 1.00 95.69 160 ARG A CA 1
ATOM 1219 C C . ARG A 1 160 ? -8.244 1.194 -13.814 1.00 95.69 160 ARG A C 1
ATOM 1221 O O . ARG A 1 160 ? -9.358 1.198 -13.297 1.00 95.69 160 ARG A O 1
ATOM 1228 N N . SER A 1 161 ? -7.613 0.067 -14.145 1.00 95.69 161 SER A N 1
ATOM 1229 C CA . SER A 1 161 ? -8.150 -1.255 -13.809 1.00 95.69 161 SER A CA 1
ATOM 1230 C C . SER A 1 161 ? -8.176 -1.466 -12.301 1.00 95.69 161 SER A C 1
ATOM 1232 O O . SER A 1 161 ? -9.183 -1.935 -11.791 1.00 95.69 161 SER A O 1
ATOM 1234 N N . SER A 1 162 ? -7.138 -1.022 -11.591 1.00 95.31 162 SER A N 1
ATOM 1235 C CA . SER A 1 162 ? -7.081 -1.084 -10.127 1.00 95.31 162 SER A CA 1
ATOM 1236 C C . SER A 1 162 ? -8.206 -0.261 -9.493 1.00 95.31 162 SER A C 1
ATOM 1238 O O . SER A 1 162 ? -8.900 -0.745 -8.610 1.00 95.31 162 SER A O 1
ATOM 1240 N N . TRP A 1 163 ? -8.474 0.951 -9.996 1.00 93.50 163 TRP A N 1
ATOM 1241 C CA . TRP A 1 163 ? -9.613 1.756 -9.528 1.00 93.50 163 TRP A CA 1
ATOM 1242 C C . TRP A 1 163 ? -10.964 1.069 -9.750 1.00 93.50 163 TRP A C 1
ATOM 1244 O O . TRP A 1 163 ? -11.845 1.196 -8.909 1.00 93.50 163 TRP A O 1
ATOM 1254 N N . LYS A 1 164 ? -11.129 0.345 -10.863 1.00 94.88 164 LYS A N 1
ATOM 1255 C CA . LYS A 1 164 ? -12.353 -0.419 -11.160 1.00 94.88 164 LYS A CA 1
ATOM 1256 C C . LYS A 1 164 ? -12.497 -1.694 -10.335 1.00 94.88 164 LYS A C 1
ATOM 1258 O O . LYS A 1 164 ? -13.598 -2.208 -10.230 1.00 94.88 164 LYS A O 1
ATOM 1263 N N . GLU A 1 165 ? -11.396 -2.259 -9.858 1.00 92.12 165 GLU A N 1
ATOM 1264 C CA . GLU A 1 165 ? -11.430 -3.457 -9.019 1.00 92.12 165 GLU A CA 1
ATOM 1265 C C . GLU A 1 165 ? -11.865 -3.114 -7.589 1.00 92.12 165 GLU A C 1
ATOM 1267 O O . GLU A 1 165 ? -12.541 -3.909 -6.945 1.00 92.12 165 GLU A O 1
ATOM 1272 N N . ILE A 1 166 ? -11.495 -1.922 -7.108 1.00 89.88 166 ILE A N 1
ATOM 1273 C CA . ILE A 1 166 ? -11.753 -1.476 -5.733 1.00 89.88 166 ILE A CA 1
ATOM 1274 C C . ILE A 1 166 ? -13.140 -0.823 -5.568 1.00 89.88 166 ILE A C 1
ATOM 1276 O O . ILE A 1 166 ? -13.680 -0.843 -4.462 1.00 89.88 166 ILE A O 1
ATOM 1280 N N . GLY A 1 167 ? -13.695 -0.203 -6.618 1.00 76.69 167 GLY A N 1
ATOM 1281 C CA . GLY A 1 167 ? -14.954 0.563 -6.573 1.00 76.69 167 GLY A CA 1
ATOM 1282 C C . GLY A 1 167 ? -16.094 -0.075 -7.348 1.00 76.69 167 GLY A C 1
ATOM 1283 O O . GLY A 1 167 ? -17.240 0.015 -6.854 1.00 76.69 167 GLY A O 1
#

Secondary structure (DSSP, 8-state):
------------------------------PPPPGGG-----EEEEE--TTSHHHHHTT----HHHHHHHHTT--EE-TTSSEE--TTS--SEEEE---STTTTHHHHHH-TTSGGGGSHHHHHHT-S-HHHHHHHHHHHHHHHHTT---TTT--HHHHHHHHHHH-

pLDDT: mean 85.66, std 17.43, range [33.41, 98.38]